Protein AF-K1TQB8-F1 (afdb_monomer_lite)

Structure (mmCIF, N/CA/C/O backbone):
data_AF-K1TQB8-F1
#
_entry.id   AF-K1TQB8-F1
#
loop_
_atom_site.group_PDB
_atom_site.id
_atom_site.type_symbol
_atom_site.label_atom_id
_atom_site.label_alt_id
_atom_site.label_comp_id
_atom_site.label_asym_id
_atom_site.label_entity_id
_atom_site.label_seq_id
_atom_site.pdbx_PDB_ins_code
_atom_site.Cartn_x
_atom_site.Cartn_y
_atom_site.Cartn_z
_atom_site.occupancy
_atom_site.B_iso_or_equiv
_atom_site.auth_seq_id
_atom_site.auth_comp_id
_atom_site.auth_asym_id
_atom_site.auth_atom_id
_atom_site.pdbx_PDB_model_num
ATOM 1 N N . MET A 1 1 ? 8.814 -21.598 4.822 1.00 45.66 1 MET A N 1
ATOM 2 C CA . MET A 1 1 ? 9.564 -20.696 3.920 1.00 45.66 1 MET A CA 1
ATOM 3 C C . MET A 1 1 ? 8.608 -19.949 2.978 1.00 45.66 1 MET A C 1
ATOM 5 O O . MET A 1 1 ? 8.695 -20.223 1.806 1.00 45.66 1 MET A O 1
ATOM 9 N N . TYR A 1 2 ? 7.699 -19.051 3.411 1.00 37.78 2 TYR A N 1
ATOM 10 C CA . TYR A 1 2 ? 6.885 -18.235 2.457 1.00 37.78 2 TYR A CA 1
ATOM 11 C C . TYR A 1 2 ? 6.290 -16.935 3.061 1.00 37.78 2 TYR A C 1
ATOM 13 O O . TYR A 1 2 ? 5.213 -16.511 2.657 1.00 37.78 2 TYR A O 1
ATOM 21 N N . LYS A 1 3 ? 6.923 -16.310 4.067 1.00 43.38 3 LYS A N 1
ATOM 22 C CA . LYS A 1 3 ? 6.232 -15.324 4.930 1.00 43.38 3 LYS A CA 1
ATOM 23 C C . LYS A 1 3 ? 6.393 -13.838 4.552 1.00 43.38 3 LYS A C 1
ATOM 25 O O . LYS A 1 3 ? 5.856 -13.014 5.268 1.00 43.38 3 LYS A O 1
ATOM 30 N N . LEU A 1 4 ? 7.090 -13.475 3.469 1.00 47.62 4 LEU A N 1
ATOM 31 C CA . LEU A 1 4 ? 7.276 -12.055 3.104 1.00 47.62 4 LEU A CA 1
ATOM 32 C C . LEU A 1 4 ? 7.134 -11.764 1.598 1.00 47.62 4 LEU A C 1
ATOM 34 O O . LEU A 1 4 ? 6.331 -10.912 1.238 1.00 47.62 4 LEU A O 1
ATOM 38 N N . ASP A 1 5 ? 7.767 -12.525 0.700 1.00 44.72 5 ASP A N 1
ATOM 39 C CA . ASP A 1 5 ? 7.691 -12.255 -0.756 1.00 44.72 5 ASP A CA 1
ATOM 40 C C . ASP A 1 5 ? 6.310 -12.455 -1.402 1.00 44.72 5 ASP A C 1
ATOM 42 O O . ASP A 1 5 ? 5.989 -11.856 -2.427 1.00 44.72 5 ASP A O 1
ATOM 46 N N . ARG A 1 6 ? 5.468 -13.320 -0.827 1.00 49.88 6 ARG A N 1
ATOM 47 C CA . ARG A 1 6 ? 4.079 -13.513 -1.290 1.00 49.88 6 ARG A CA 1
ATOM 48 C C . ARG A 1 6 ? 3.120 -12.506 -0.670 1.00 49.88 6 ARG A C 1
ATOM 50 O O . ARG A 1 6 ? 2.048 -12.286 -1.224 1.00 49.88 6 ARG A O 1
ATOM 57 N N . ILE A 1 7 ? 3.526 -11.905 0.447 1.00 49.44 7 ILE A N 1
ATOM 58 C CA . ILE A 1 7 ? 2.762 -10.874 1.123 1.00 49.44 7 ILE A CA 1
ATOM 59 C C . ILE A 1 7 ? 3.066 -9.518 0.495 1.00 49.44 7 ILE A C 1
ATOM 61 O O . ILE A 1 7 ? 2.119 -8.787 0.341 1.00 49.44 7 ILE A O 1
ATOM 65 N N . SER A 1 8 ? 4.273 -9.178 0.022 1.00 49.16 8 SER A N 1
ATOM 66 C CA . SER A 1 8 ? 4.549 -7.810 -0.481 1.00 49.16 8 SER A CA 1
ATOM 67 C C . SER A 1 8 ? 3.572 -7.316 -1.562 1.00 49.16 8 SER A C 1
ATOM 69 O O . SER A 1 8 ? 3.091 -6.191 -1.470 1.00 49.16 8 SER A O 1
ATOM 71 N N . ARG A 1 9 ? 3.176 -8.175 -2.518 1.00 56.47 9 ARG A N 1
ATOM 72 C CA . ARG A 1 9 ? 2.100 -7.861 -3.483 1.00 56.47 9 ARG A CA 1
ATOM 73 C C . ARG A 1 9 ? 0.734 -7.710 -2.811 1.00 56.47 9 ARG A C 1
ATOM 75 O O . ARG A 1 9 ? 0.043 -6.732 -3.048 1.00 56.47 9 ARG A O 1
ATOM 82 N N . SER A 1 10 ? 0.384 -8.652 -1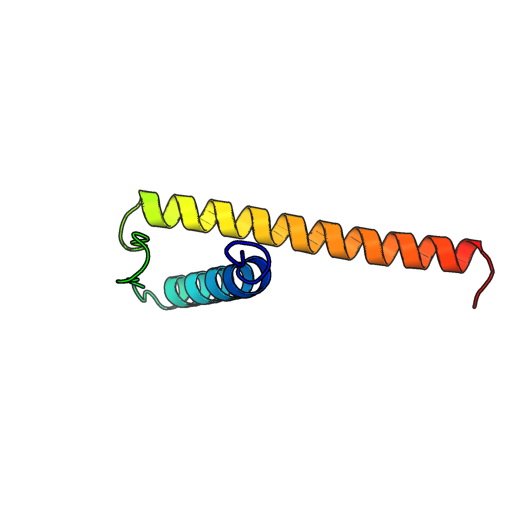.938 1.00 61.25 10 SER A N 1
ATOM 83 C CA . SER A 1 10 ? -0.880 -8.639 -1.199 1.00 61.25 10 SER A CA 1
ATOM 84 C C . SER A 1 10 ? -0.954 -7.548 -0.130 1.00 61.25 10 SER A C 1
ATOM 86 O O . SER A 1 10 ? -2.058 -7.183 0.223 1.00 61.25 10 SER A O 1
ATOM 88 N N . ILE A 1 11 ? 0.164 -7.066 0.417 1.00 64.31 11 ILE A N 1
ATOM 89 C CA . ILE A 1 11 ? 0.257 -6.034 1.454 1.00 64.31 11 ILE A CA 1
ATOM 90 C C . ILE A 1 11 ? 0.071 -4.673 0.820 1.00 64.31 11 ILE A C 1
ATOM 92 O O . ILE A 1 11 ? -0.545 -3.817 1.436 1.00 64.31 11 ILE A O 1
ATOM 96 N N . LEU A 1 12 ? 0.579 -4.491 -0.403 1.00 67.12 12 LEU A N 1
ATOM 97 C CA . LEU A 1 12 ? 0.302 -3.302 -1.190 1.00 67.12 12 LEU A CA 1
ATOM 98 C C . LEU A 1 12 ? -1.191 -3.233 -1.498 1.00 67.12 12 LEU A C 1
ATOM 100 O O . LEU A 1 12 ? -1.835 -2.258 -1.133 1.00 67.12 12 LEU A O 1
ATOM 104 N N . ASP A 1 13 ? -1.743 -4.311 -2.067 1.00 69.94 13 ASP A N 1
ATOM 105 C CA . ASP A 1 13 ? -3.180 -4.413 -2.340 1.00 69.94 13 ASP A CA 1
ATOM 106 C C . ASP A 1 13 ? -4.009 -4.268 -1.058 1.00 69.94 13 ASP A C 1
ATOM 108 O O . ASP A 1 13 ? -5.017 -3.571 -1.044 1.00 69.94 13 ASP A O 1
ATOM 112 N N . PHE A 1 14 ? -3.566 -4.869 0.046 1.00 70.69 14 PHE A N 1
ATOM 113 C CA . PHE A 1 14 ? -4.214 -4.754 1.347 1.00 70.69 14 PHE A CA 1
ATOM 114 C C . PHE A 1 14 ? -4.159 -3.323 1.878 1.00 70.69 14 PHE A C 1
ATOM 116 O O . PHE A 1 14 ? -5.182 -2.821 2.318 1.00 70.69 14 PHE A O 1
ATOM 123 N N . ALA A 1 15 ? -3.016 -2.641 1.797 1.00 70.50 15 ALA A N 1
ATOM 124 C CA . ALA A 1 15 ? -2.882 -1.246 2.201 1.00 70.50 15 ALA A CA 1
ATOM 125 C C . ALA A 1 15 ? -3.800 -0.340 1.369 1.00 70.50 15 ALA A C 1
ATOM 127 O O . ALA A 1 15 ? -4.493 0.494 1.939 1.00 70.50 15 ALA A O 1
ATOM 128 N N . THR A 1 16 ? -3.887 -0.564 0.053 1.00 72.75 16 THR A N 1
ATOM 129 C CA . THR A 1 16 ? -4.837 0.143 -0.821 1.00 72.75 16 THR A CA 1
ATOM 130 C C . THR A 1 16 ? -6.290 -0.161 -0.445 1.00 72.75 16 THR A C 1
ATOM 132 O O . THR A 1 16 ? -7.128 0.734 -0.432 1.00 72.75 16 THR A O 1
ATOM 135 N N . MET A 1 17 ? -6.604 -1.408 -0.086 1.00 73.75 17 MET A N 1
ATOM 136 C CA . MET A 1 17 ? -7.945 -1.807 0.355 1.00 73.75 17 MET A CA 1
ATOM 137 C C . MET A 1 17 ? -8.311 -1.192 1.715 1.00 73.75 17 MET A C 1
ATOM 139 O O . MET A 1 17 ? -9.456 -0.800 1.920 1.00 73.75 17 MET A O 1
ATOM 143 N N . MET A 1 18 ? -7.342 -1.067 2.627 1.00 71.50 18 MET A N 1
ATOM 144 C CA . MET A 1 18 ? -7.508 -0.386 3.913 1.00 71.50 18 MET A CA 1
ATOM 145 C C . MET A 1 18 ? -7.703 1.123 3.746 1.00 71.50 18 MET A C 1
ATOM 147 O O . MET A 1 18 ? -8.510 1.702 4.464 1.00 71.50 18 MET A O 1
ATOM 151 N N . GLU A 1 19 ? -7.001 1.754 2.802 1.00 71.94 19 GLU A N 1
ATOM 152 C CA . GLU A 1 19 ? -7.175 3.172 2.456 1.00 71.94 19 GLU A CA 1
ATOM 153 C C . GLU A 1 19 ? -8.595 3.428 1.927 1.00 71.94 19 GLU A C 1
ATOM 155 O O . GLU A 1 19 ? -9.274 4.352 2.370 1.00 71.94 19 GLU A O 1
ATOM 160 N N . LEU A 1 20 ? -9.092 2.518 1.082 1.00 75.44 20 LEU A N 1
ATOM 161 C CA . LEU A 1 20 ? 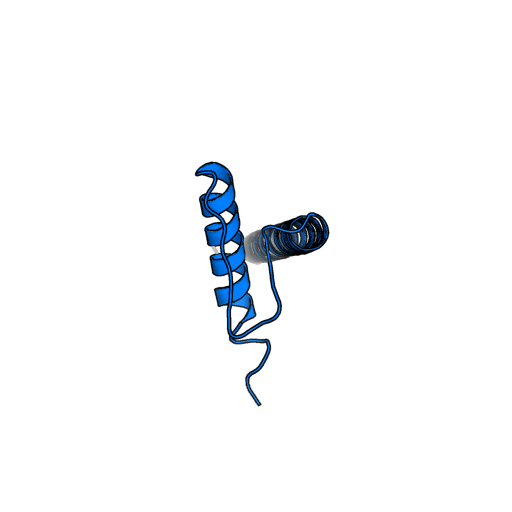-10.482 2.492 0.626 1.00 75.44 20 LEU A CA 1
ATOM 162 C C . LEU A 1 20 ? -11.453 2.369 1.806 1.00 75.44 20 LEU A C 1
ATOM 164 O O . LEU A 1 20 ? -12.389 3.149 1.924 1.00 75.44 20 LEU A O 1
ATOM 168 N N . PHE A 1 21 ? -11.230 1.427 2.721 1.00 75.38 21 PHE A N 1
ATOM 169 C CA . PHE A 1 21 ? -12.077 1.299 3.909 1.00 75.38 21 PHE A CA 1
ATOM 170 C C . PHE A 1 21 ? -12.064 2.555 4.777 1.00 75.38 21 PHE A C 1
ATOM 172 O O . PHE A 1 21 ? -13.114 2.946 5.275 1.00 75.38 21 PHE A O 1
ATOM 179 N N . GLN A 1 22 ? -10.926 3.237 4.885 1.00 71.19 22 GLN A N 1
ATOM 180 C CA . GLN A 1 22 ? -10.824 4.497 5.609 1.00 71.19 22 GLN A CA 1
ATOM 181 C C . GLN A 1 22 ? -11.605 5.636 4.929 1.00 71.19 22 GLN A C 1
ATOM 183 O O . GLN A 1 22 ? -12.208 6.449 5.624 1.00 71.19 22 GLN A O 1
ATOM 188 N N . GLU A 1 23 ? -11.647 5.678 3.593 1.00 76.56 23 GLU A N 1
ATOM 189 C CA . GLU A 1 23 ? -12.457 6.640 2.826 1.00 76.56 23 GLU A CA 1
ATOM 190 C C . GLU A 1 23 ? -13.968 6.419 3.022 1.00 76.56 23 GLU A C 1
ATOM 192 O O . GLU A 1 23 ? -14.739 7.378 3.061 1.00 76.56 23 GLU A O 1
ATOM 197 N N . TYR A 1 24 ? -14.388 5.164 3.207 1.00 79.12 24 TYR A N 1
ATOM 198 C CA . TYR A 1 24 ? -15.784 4.789 3.464 1.00 79.12 24 TYR A CA 1
ATOM 199 C C . TYR A 1 24 ? -16.144 4.688 4.960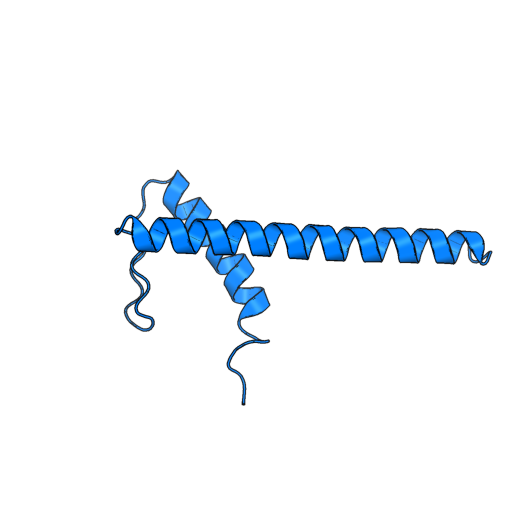 1.00 79.12 24 TYR A C 1
ATOM 201 O O . TYR A 1 24 ? -17.244 4.237 5.278 1.00 79.12 24 TYR A O 1
ATOM 209 N N . ASP A 1 25 ? -15.251 5.106 5.867 1.00 73.06 25 ASP A N 1
ATOM 210 C CA . ASP A 1 25 ? -15.421 5.034 7.332 1.00 73.06 25 ASP A CA 1
ATOM 211 C C . ASP A 1 25 ? -15.729 3.606 7.845 1.00 73.06 25 ASP A C 1
ATOM 213 O O . ASP A 1 25 ? -16.510 3.380 8.771 1.00 73.06 25 ASP A O 1
ATOM 217 N N . VAL A 1 26 ? -15.121 2.607 7.198 1.00 71.62 26 VAL A N 1
A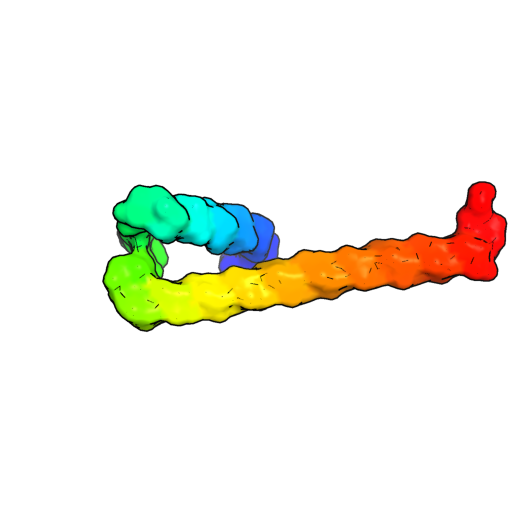TOM 218 C CA . VAL A 1 26 ? -15.244 1.181 7.515 1.00 71.62 26 VAL A CA 1
ATOM 219 C C . VAL A 1 26 ? -14.042 0.733 8.344 1.00 71.62 26 VAL A C 1
ATOM 221 O O . VAL A 1 26 ? -12.887 0.861 7.938 1.00 71.62 26 VAL A O 1
ATOM 224 N N . GLU A 1 27 ? -14.308 0.139 9.504 1.00 65.62 27 GLU A N 1
ATOM 225 C CA . GLU A 1 27 ? -13.269 -0.431 10.360 1.00 65.62 27 GLU A CA 1
ATOM 226 C C . GLU A 1 27 ? -12.921 -1.860 9.923 1.00 65.62 27 GLU A C 1
ATOM 228 O O . GLU A 1 27 ? -13.792 -2.725 9.801 1.00 65.62 27 GLU A O 1
ATOM 233 N N . PHE A 1 28 ? -11.631 -2.130 9.711 1.00 65.44 28 PHE A N 1
ATOM 234 C CA . PHE A 1 28 ? -11.142 -3.465 9.386 1.00 65.44 28 PHE A CA 1
ATOM 235 C C . PHE A 1 28 ? -10.481 -4.121 10.601 1.00 65.44 28 PHE A C 1
ATOM 237 O O . PHE A 1 28 ? -9.513 -3.610 11.164 1.00 65.44 28 PHE A O 1
ATOM 244 N N . VAL A 1 29 ? -10.972 -5.305 10.973 1.00 61.41 29 VAL A N 1
ATOM 245 C CA . VAL A 1 29 ? -10.436 -6.095 12.088 1.00 61.41 29 VAL A CA 1
ATOM 246 C C . VAL A 1 29 ? -9.954 -7.444 11.561 1.00 61.41 29 VAL A C 1
ATOM 248 O O . VAL A 1 29 ? -10.754 -8.283 11.146 1.00 61.41 29 VAL A O 1
ATOM 251 N N . SER A 1 30 ? -8.641 -7.682 11.601 1.00 56.75 30 SER A N 1
ATOM 252 C CA . SER A 1 30 ? -8.073 -9.004 11.313 1.00 56.75 30 SER A CA 1
ATOM 253 C C . SER A 1 30 ? -8.049 -9.852 12.584 1.00 56.75 30 SER A C 1
ATOM 255 O O . SER A 1 30 ? -7.425 -9.484 13.575 1.00 56.75 30 SER A O 1
ATOM 257 N N . SER A 1 31 ? -8.702 -11.018 12.573 1.00 50.38 31 SER A N 1
ATOM 258 C CA . SER A 1 31 ? -8.618 -11.977 13.690 1.00 50.38 31 SER A CA 1
ATOM 259 C C . SER A 1 31 ? -7.340 -12.829 13.674 1.00 50.38 31 SER A C 1
ATOM 261 O O . SER A 1 31 ? -7.062 -13.523 14.649 1.00 50.38 31 SER A O 1
ATOM 263 N N . THR A 1 32 ? -6.569 -12.824 12.580 1.00 50.56 32 THR A N 1
ATOM 264 C CA . THR A 1 32 ? -5.416 -13.730 12.395 1.00 50.56 32 THR A CA 1
ATOM 265 C C . THR A 1 32 ? -4.070 -13.038 12.609 1.00 50.56 32 THR A C 1
ATOM 267 O O . THR A 1 32 ? -3.116 -13.666 13.067 1.00 50.56 32 THR A O 1
ATOM 270 N N . GLU A 1 33 ? -3.992 -11.737 12.344 1.00 55.53 33 GLU A N 1
ATOM 271 C CA . GLU A 1 33 ? -2.838 -10.898 12.664 1.00 55.53 33 GLU A CA 1
ATOM 272 C C . GLU A 1 33 ? -3.315 -9.804 13.615 1.00 55.53 33 GLU A C 1
ATOM 274 O O . GLU A 1 33 ? -4.386 -9.252 13.405 1.00 55.53 33 GLU A O 1
ATOM 279 N N . LYS A 1 34 ? -2.560 -9.500 14.680 1.00 52.88 34 LYS A N 1
ATOM 280 C CA . LYS A 1 34 ? -2.897 -8.455 15.668 1.00 52.88 34 LYS A CA 1
ATOM 281 C C . LYS A 1 34 ? -2.777 -7.042 15.065 1.00 52.88 34 LYS A C 1
ATOM 283 O O . LYS A 1 34 ? -1.997 -6.225 15.546 1.00 52.88 34 LYS A O 1
ATOM 288 N N . PHE A 1 35 ? -3.502 -6.782 13.989 1.00 61.09 35 PHE A N 1
ATOM 289 C CA . PHE A 1 35 ? -3.600 -5.503 13.313 1.00 61.09 35 PHE A CA 1
ATOM 290 C C . PHE A 1 35 ? -5.023 -4.997 13.496 1.00 61.09 35 PHE A C 1
ATOM 292 O O . PHE A 1 35 ? -5.967 -5.512 12.901 1.00 61.09 35 PHE A O 1
ATOM 299 N N . ASP A 1 36 ? -5.147 -4.007 14.372 1.00 63.25 36 ASP A N 1
ATOM 300 C CA . ASP A 1 36 ? -6.398 -3.334 14.683 1.00 63.25 36 ASP A CA 1
ATOM 301 C C . ASP A 1 36 ? -6.317 -1.886 14.193 1.00 63.25 36 ASP A C 1
ATOM 303 O O . ASP A 1 36 ? -5.631 -1.048 14.794 1.00 63.25 36 ASP A O 1
ATOM 307 N N . THR A 1 37 ? -6.998 -1.600 13.081 1.00 65.19 37 THR A N 1
ATOM 308 C CA . THR A 1 37 ? -7.010 -0.278 12.442 1.00 65.19 37 THR A CA 1
ATOM 309 C C . THR A 1 37 ? -7.964 0.706 13.132 1.00 65.19 37 THR A C 1
ATOM 311 O O . THR A 1 37 ? -7.943 1.896 12.809 1.00 65.19 37 THR A O 1
ATOM 314 N N . SER A 1 38 ? -8.747 0.261 14.124 1.00 65.75 38 SER A N 1
ATOM 315 C CA . SER A 1 38 ? -9.573 1.146 14.963 1.00 65.75 38 SER A CA 1
ATOM 316 C C . SER A 1 38 ? -8.721 1.958 15.952 1.00 65.75 38 SER A C 1
ATOM 318 O O . SER A 1 38 ? -9.096 3.053 16.385 1.00 65.75 38 SER A O 1
ATOM 320 N N . THR A 1 39 ? -7.504 1.487 16.251 1.00 75.12 39 THR A N 1
ATOM 321 C CA . THR A 1 39 ? -6.583 2.172 17.164 1.00 75.12 39 THR A CA 1
ATOM 322 C C . THR A 1 39 ? -5.740 3.240 16.446 1.00 75.12 39 THR A C 1
ATOM 324 O O . THR A 1 39 ? -5.302 3.031 15.311 1.00 75.12 39 THR A O 1
ATOM 327 N N . PRO A 1 40 ? -5.414 4.375 17.100 1.00 73.44 40 PRO A N 1
ATOM 328 C CA . PRO A 1 40 ? -4.511 5.383 16.533 1.00 73.44 40 PRO A CA 1
ATOM 329 C C . PRO A 1 40 ? -3.143 4.814 16.129 1.00 73.44 40 PRO A C 1
ATOM 331 O O . PRO A 1 40 ? -2.571 5.225 15.123 1.00 73.44 40 PRO A O 1
ATOM 334 N N . MET A 1 41 ? -2.639 3.837 16.891 1.00 75.19 41 MET A N 1
ATOM 335 C CA . MET A 1 41 ? -1.376 3.154 16.608 1.00 75.19 41 MET A CA 1
ATOM 336 C C . MET A 1 41 ? -1.472 2.266 15.360 1.00 75.19 41 MET A C 1
ATOM 338 O O . MET A 1 41 ? -0.560 2.269 14.534 1.00 75.19 41 MET A O 1
ATOM 342 N N . GLY A 1 42 ? -2.584 1.543 15.191 1.00 73.62 42 GLY A N 1
ATOM 343 C CA . GLY A 1 42 ? -2.846 0.744 13.996 1.00 73.62 42 GLY A CA 1
ATOM 344 C C . GLY A 1 42 ? -2.945 1.598 12.737 1.00 73.62 42 GLY A C 1
ATOM 345 O O . GLY A 1 42 ? -2.304 1.274 11.740 1.00 73.62 42 GLY A O 1
ATOM 346 N N . ARG A 1 43 ? -3.643 2.742 12.805 1.00 75.50 43 ARG A N 1
ATOM 347 C CA . ARG A 1 43 ? -3.693 3.719 11.699 1.00 75.50 43 ARG A CA 1
ATOM 348 C C . ARG A 1 43 ? -2.318 4.291 11.355 1.00 75.50 43 ARG A C 1
ATOM 350 O O . ARG A 1 43 ? -1.975 4.388 10.182 1.00 75.50 43 ARG A O 1
ATOM 357 N N . ALA A 1 44 ? -1.508 4.635 12.359 1.00 79.19 44 ALA A N 1
ATOM 358 C CA . ALA A 1 44 ? -0.156 5.148 12.133 1.00 79.19 44 ALA A CA 1
ATOM 359 C C . ALA A 1 44 ? 0.748 4.114 11.439 1.00 79.19 44 ALA A C 1
ATOM 361 O O . ALA A 1 44 ? 1.459 4.452 10.495 1.00 79.19 44 ALA A O 1
ATOM 362 N N . MET A 1 45 ? 0.684 2.849 11.867 1.00 76.25 45 MET A N 1
ATOM 363 C CA . MET A 1 45 ? 1.414 1.750 11.228 1.00 76.25 45 MET A CA 1
ATOM 364 C C . MET A 1 45 ? 0.980 1.565 9.766 1.00 76.25 45 MET A C 1
ATOM 366 O O . MET A 1 45 ? 1.825 1.388 8.892 1.00 76.25 45 MET A O 1
ATOM 370 N N . LEU A 1 46 ? -0.324 1.664 9.495 1.00 74.38 46 LEU A N 1
ATOM 371 C CA . LEU A 1 46 ? -0.892 1.568 8.149 1.00 74.38 46 LEU A CA 1
ATOM 372 C C . LEU A 1 46 ? -0.383 2.682 7.232 1.00 74.38 46 LEU A C 1
ATOM 374 O O . LEU A 1 46 ? 0.109 2.399 6.144 1.00 74.38 46 LEU A O 1
ATOM 378 N N . ASN A 1 47 ? -0.402 3.928 7.708 1.00 76.50 47 ASN A N 1
ATOM 379 C CA . ASN A 1 47 ? 0.125 5.070 6.961 1.00 76.50 47 ASN A CA 1
ATOM 380 C C . ASN A 1 47 ? 1.613 4.901 6.631 1.00 76.50 47 ASN A C 1
ATOM 382 O O . ASN A 1 47 ? 2.039 5.209 5.521 1.00 76.50 47 ASN A O 1
ATOM 386 N N . ILE A 1 48 ? 2.409 4.365 7.560 1.00 81.19 48 ILE A N 1
ATOM 387 C CA . ILE A 1 48 ? 3.820 4.055 7.301 1.00 81.19 48 ILE A CA 1
ATOM 388 C C . ILE A 1 48 ? 3.941 2.996 6.195 1.00 81.19 48 ILE A C 1
ATOM 390 O O . ILE A 1 48 ? 4.732 3.169 5.268 1.00 81.19 48 ILE A O 1
ATOM 394 N N . CYS A 1 49 ? 3.140 1.927 6.245 1.00 75.12 49 CYS A N 1
ATOM 395 C CA . CYS A 1 49 ? 3.110 0.910 5.192 1.00 75.12 49 CYS A CA 1
ATOM 396 C C . CYS A 1 49 ? 2.721 1.490 3.822 1.00 75.12 49 CYS A C 1
ATOM 398 O O . CYS A 1 49 ? 3.351 1.138 2.827 1.00 75.12 49 CYS A O 1
ATOM 400 N N . ILE A 1 50 ? 1.745 2.402 3.770 1.00 75.38 50 ILE A N 1
ATOM 401 C CA . ILE A 1 50 ? 1.324 3.090 2.537 1.00 75.38 50 ILE A CA 1
ATOM 402 C C . ILE A 1 50 ? 2.473 3.924 1.957 1.00 75.38 50 ILE A C 1
ATOM 404 O O . ILE A 1 50 ? 2.768 3.827 0.765 1.00 75.38 50 ILE A O 1
ATOM 408 N N . VAL A 1 51 ? 3.178 4.686 2.797 1.00 82.00 51 VAL A N 1
ATOM 409 C CA . VAL A 1 51 ? 4.345 5.473 2.363 1.00 82.00 51 VAL A CA 1
ATOM 410 C C . VAL A 1 51 ? 5.427 4.565 1.772 1.00 82.00 51 VAL A C 1
ATOM 412 O O . VAL A 1 51 ? 5.971 4.858 0.707 1.00 82.00 51 VAL A O 1
ATOM 415 N N . PHE A 1 52 ? 5.717 3.429 2.411 1.00 78.12 52 PHE A N 1
ATOM 416 C CA . PHE A 1 52 ? 6.678 2.463 1.870 1.00 78.12 52 PHE A CA 1
ATOM 417 C C . PHE A 1 52 ? 6.214 1.844 0.546 1.00 78.12 52 PHE A C 1
ATOM 419 O O . PHE A 1 52 ? 7.018 1.713 -0.377 1.00 78.12 52 PHE A O 1
ATOM 426 N N . ALA A 1 53 ? 4.927 1.519 0.426 1.00 73.25 53 ALA A N 1
ATOM 427 C CA . ALA A 1 53 ? 4.339 1.016 -0.809 1.00 73.25 53 ALA A CA 1
ATOM 428 C C . ALA A 1 53 ? 4.467 2.014 -1.972 1.00 73.25 53 ALA A C 1
ATOM 430 O O . ALA A 1 53 ? 4.838 1.631 -3.087 1.00 73.25 53 ALA A O 1
ATOM 431 N N . GLN A 1 54 ? 4.204 3.300 -1.721 1.00 78.19 54 GLN A N 1
ATOM 432 C CA . GLN A 1 54 ? 4.409 4.357 -2.713 1.00 78.19 54 GLN A CA 1
ATOM 433 C C . GLN A 1 54 ? 5.879 4.477 -3.121 1.00 78.19 54 GLN A C 1
ATOM 435 O O . GLN A 1 54 ? 6.177 4.486 -4.316 1.00 78.19 54 GLN A O 1
ATOM 440 N N . LEU A 1 55 ? 6.804 4.485 -2.156 1.00 85.00 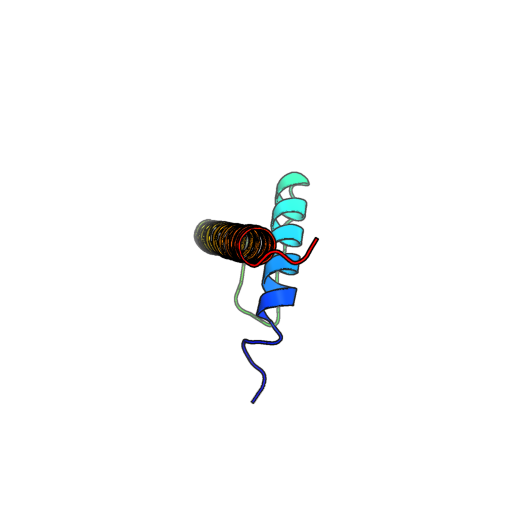55 LEU A N 1
ATOM 441 C CA . LEU A 1 55 ? 8.243 4.556 -2.433 1.00 85.00 55 LEU A CA 1
ATOM 442 C C . LEU A 1 55 ? 8.732 3.387 -3.299 1.00 85.00 55 LEU A C 1
ATOM 444 O O . LEU A 1 55 ? 9.530 3.578 -4.224 1.00 85.00 55 LEU A O 1
ATOM 448 N N . GLU A 1 56 ? 8.254 2.171 -3.031 1.00 79.75 56 GLU A N 1
ATOM 449 C CA . GLU A 1 56 ? 8.592 0.996 -3.834 1.00 79.75 56 GLU A CA 1
ATOM 450 C C . GLU A 1 56 ? 8.055 1.132 -5.268 1.00 79.75 56 GLU A C 1
ATOM 452 O O . GLU A 1 56 ? 8.794 0.901 -6.232 1.00 79.75 56 GLU A O 1
ATOM 457 N N . ARG A 1 57 ? 6.811 1.603 -5.427 1.00 82.12 57 ARG A N 1
ATOM 458 C CA . ARG A 1 57 ? 6.201 1.867 -6.738 1.00 82.12 57 ARG A CA 1
ATOM 459 C C . ARG A 1 57 ? 6.976 2.917 -7.537 1.00 82.12 57 ARG A C 1
ATOM 461 O O . ARG A 1 57 ? 7.268 2.685 -8.712 1.00 82.12 57 ARG A O 1
ATOM 468 N N . GLU A 1 58 ? 7.348 4.032 -6.917 1.00 86.62 58 GLU A N 1
ATOM 469 C CA . GLU A 1 58 ? 8.155 5.081 -7.554 1.00 86.62 58 GLU A CA 1
ATOM 470 C C . GLU A 1 58 ? 9.546 4.571 -7.950 1.00 86.62 58 GLU A C 1
ATOM 472 O O . GLU A 1 58 ? 10.049 4.873 -9.036 1.00 86.62 58 GLU A O 1
ATOM 477 N N . THR A 1 59 ? 10.162 3.743 -7.103 1.00 86.44 59 THR A N 1
ATOM 478 C CA . THR A 1 59 ? 11.473 3.141 -7.380 1.00 86.44 59 THR A CA 1
ATOM 479 C C . THR A 1 59 ? 11.410 2.194 -8.577 1.00 86.44 59 THR A C 1
ATOM 481 O O . THR A 1 59 ? 12.292 2.225 -9.442 1.00 86.44 59 THR A O 1
ATOM 484 N N . ILE A 1 60 ? 10.361 1.370 -8.665 1.00 82.50 60 ILE A N 1
ATOM 485 C CA . ILE A 1 60 ? 10.125 0.490 -9.816 1.00 82.50 60 ILE A CA 1
ATOM 486 C C . ILE A 1 60 ? 9.918 1.323 -11.085 1.00 82.50 60 ILE A C 1
ATOM 488 O O . ILE A 1 60 ? 10.551 1.036 -12.102 1.00 82.50 60 ILE A O 1
ATOM 492 N N . GLN A 1 61 ? 9.098 2.378 -11.029 1.00 85.50 61 GLN A N 1
ATOM 493 C CA . GLN A 1 61 ? 8.883 3.271 -12.172 1.00 85.50 61 GLN A CA 1
ATOM 494 C C . GLN A 1 61 ? 10.187 3.912 -12.654 1.00 85.50 61 GLN A C 1
ATOM 496 O O . GLN A 1 61 ? 10.481 3.860 -13.848 1.00 85.50 61 GLN A O 1
ATOM 501 N N . LYS A 1 62 ? 11.010 4.440 -11.739 1.00 88.25 62 LYS A N 1
ATOM 502 C CA . LYS A 1 62 ? 12.331 4.989 -12.084 1.00 88.25 62 LYS A CA 1
ATOM 503 C C . LYS A 1 62 ? 13.211 3.968 -12.795 1.00 88.25 62 LYS A C 1
ATOM 50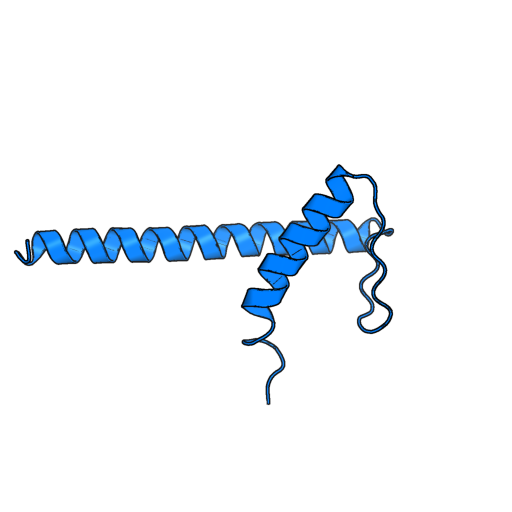5 O O . LYS A 1 62 ? 13.760 4.276 -13.846 1.00 88.25 62 LYS A O 1
ATOM 510 N N . ARG A 1 63 ? 13.291 2.735 -12.281 1.00 86.94 63 ARG A N 1
ATOM 511 C CA . ARG A 1 63 ? 14.092 1.668 -12.907 1.00 86.94 63 ARG A CA 1
ATOM 512 C C . ARG A 1 63 ? 13.637 1.344 -14.328 1.00 86.94 63 ARG A C 1
ATOM 514 O O . ARG A 1 63 ? 14.480 1.104 -15.188 1.00 86.94 63 ARG A O 1
ATOM 521 N N . VAL A 1 64 ? 12.328 1.326 -14.580 1.00 86.81 64 VAL A N 1
ATOM 522 C CA . VAL A 1 64 ? 11.780 1.079 -15.924 1.00 86.81 64 VAL A CA 1
ATOM 523 C C . VAL A 1 64 ? 12.148 2.219 -16.874 1.00 86.81 64 VAL A C 1
ATOM 525 O O . VAL A 1 64 ? 12.606 1.955 -17.987 1.00 86.81 64 VAL A O 1
ATOM 528 N N . THR A 1 65 ? 12.017 3.469 -16.428 1.00 85.25 65 THR A N 1
ATOM 529 C CA . THR A 1 65 ? 12.393 4.654 -17.213 1.00 85.25 65 THR A CA 1
ATOM 530 C C . THR A 1 65 ? 13.890 4.681 -17.522 1.00 85.25 65 THR A C 1
ATOM 532 O O . THR A 1 65 ? 14.270 4.868 -18.677 1.00 85.25 65 THR A O 1
ATOM 535 N N . ASP A 1 66 ? 14.743 4.415 -16.531 1.00 88.81 66 ASP A N 1
ATOM 536 C CA . ASP A 1 66 ? 16.198 4.360 -16.714 1.00 88.81 66 ASP A CA 1
ATOM 537 C C . ASP A 1 66 ? 16.604 3.232 -17.671 1.00 88.81 66 ASP A C 1
ATOM 539 O O . ASP A 1 66 ? 17.459 3.418 -18.542 1.00 88.81 66 ASP A O 1
ATOM 543 N N . ALA A 1 67 ? 15.962 2.064 -17.563 1.00 85.75 67 ALA A N 1
ATOM 544 C CA . ALA A 1 67 ? 16.180 0.958 -18.488 1.00 85.75 67 ALA A CA 1
ATOM 545 C C . ALA A 1 67 ? 15.766 1.331 -19.919 1.00 85.75 67 ALA A C 1
ATOM 547 O O . ALA A 1 67 ? 16.493 1.022 -20.863 1.00 85.75 67 ALA A O 1
ATOM 548 N N . TYR A 1 68 ? 14.633 2.017 -20.091 1.00 84.81 68 TYR A N 1
ATOM 549 C CA . TYR A 1 68 ? 14.178 2.499 -21.395 1.00 84.81 68 TYR A CA 1
ATOM 550 C C . TYR A 1 68 ? 15.166 3.509 -21.996 1.00 84.81 68 TYR A C 1
ATOM 552 O O . TYR A 1 68 ? 15.614 3.335 -23.129 1.00 84.81 68 TYR A O 1
ATOM 560 N N . TYR A 1 69 ? 15.599 4.495 -21.208 1.00 85.38 69 TYR A N 1
ATOM 561 C CA . TYR A 1 69 ? 16.584 5.490 -21.631 1.00 85.38 69 TYR A CA 1
ATOM 562 C C . TYR A 1 69 ? 17.926 4.848 -22.018 1.00 85.38 69 TYR A C 1
ATOM 564 O O . TYR A 1 69 ? 18.495 5.154 -23.067 1.00 85.38 69 TYR A O 1
ATOM 572 N N . SER A 1 70 ? 18.399 3.877 -21.228 1.00 84.75 70 SER A N 1
ATOM 573 C CA . SER A 1 70 ? 19.606 3.104 -21.541 1.00 84.75 70 SER A CA 1
ATOM 574 C C . SER A 1 70 ? 19.478 2.311 -22.849 1.00 84.75 70 SER A C 1
ATOM 576 O O . SER A 1 70 ? 20.455 2.189 -23.589 1.00 84.75 70 SER A O 1
ATOM 578 N N . ARG A 1 71 ? 18.285 1.788 -23.168 1.00 80.12 71 ARG A N 1
ATOM 579 C CA . ARG A 1 71 ? 18.025 1.070 -24.429 1.00 80.12 71 ARG A CA 1
ATOM 580 C C . ARG A 1 71 ? 18.037 2.005 -25.636 1.00 80.12 71 ARG A C 1
ATOM 582 O O . ARG A 1 71 ? 18.673 1.657 -26.630 1.00 80.12 71 ARG A O 1
ATOM 589 N N . CYS A 1 72 ? 17.440 3.193 -25.523 1.00 78.75 72 CYS A N 1
ATOM 590 C CA . CYS A 1 72 ? 17.504 4.219 -26.568 1.00 78.75 72 CYS A CA 1
ATOM 591 C C . CYS A 1 72 ? 18.949 4.669 -26.835 1.00 78.75 72 CYS A C 1
ATOM 593 O O . CYS A 1 72 ? 19.363 4.754 -27.988 1.00 78.75 72 CYS A O 1
ATOM 595 N N . LEU A 1 73 ? 19.751 4.878 -25.783 1.00 76.44 73 LEU A N 1
ATOM 596 C CA . LEU A 1 73 ? 21.171 5.232 -25.922 1.00 76.44 73 LEU A CA 1
ATOM 597 C C . LEU A 1 73 ? 22.016 4.129 -26.577 1.00 76.44 73 LEU A C 1
ATOM 599 O O . LEU A 1 73 ? 23.033 4.423 -27.197 1.00 76.44 73 LEU A O 1
ATOM 603 N N . LYS A 1 74 ? 21.605 2.862 -26.451 1.00 79.00 74 LYS A N 1
ATOM 604 C CA . LYS A 1 74 ? 22.278 1.713 -27.077 1.00 79.00 74 LYS A CA 1
ATOM 605 C C . LYS A 1 74 ? 21.849 1.461 -28.531 1.00 79.00 74 LYS A C 1
ATOM 607 O O . LYS A 1 74 ? 22.338 0.508 -29.126 1.00 79.00 74 LYS A O 1
ATOM 612 N N . GLY A 1 75 ? 20.984 2.302 -29.106 1.00 64.19 75 GLY A N 1
ATOM 613 C CA . GLY A 1 75 ? 20.624 2.255 -30.529 1.00 64.19 75 GLY A CA 1
ATOM 614 C C . GLY A 1 75 ? 19.613 1.171 -30.913 1.00 64.19 75 GLY A C 1
ATOM 615 O O . GLY A 1 75 ? 19.470 0.877 -32.096 1.00 64.19 75 GLY A O 1
ATOM 616 N N . PHE A 1 76 ? 18.913 0.577 -29.942 1.00 62.16 76 PHE A N 1
ATOM 617 C CA . PHE A 1 76 ? 17.809 -0.344 -30.217 1.00 62.16 76 PHE A CA 1
ATOM 618 C C . PHE A 1 76 ? 16.496 0.446 -30.255 1.00 62.16 76 PHE A C 1
ATOM 620 O O . PHE A 1 76 ? 15.869 0.648 -29.212 1.00 62.16 76 PHE A O 1
ATOM 627 N N . THR A 1 77 ? 16.127 0.902 -31.452 1.00 54.59 77 THR A N 1
ATOM 628 C CA . THR A 1 77 ? 14.804 1.452 -31.787 1.00 54.59 77 THR A CA 1
ATOM 629 C C . THR A 1 77 ? 14.058 0.451 -32.653 1.00 54.59 77 THR A C 1
ATOM 631 O O . THR A 1 77 ? 14.719 -0.162 -33.522 1.00 54.59 77 THR A O 1
#

Organism: NCBI:txid408170

pLDDT: mean 70.6, std 12.58, range [37.78, 88.81]

Sequence (77 aa):
MYKLDRISRSILDFATMMELFQEYDVEFVSSTEKFDTSTPMGRAMLNICIVFAQLERETIQKRVTDAYYSRCLKGFT

Secondary structure (DSSP, 8-state):
--SSHHHHHHHHHHHHHHHHHHHTTPPPB-SSS--BTTSHHHHHHHHHHHHHHHHHHHHHHHHHHHHHHHHHHTT--

InterPro domains:
  IPR006119 Resolvase, N-terminal catalytic domain [PF00239] (1-68)
  IPR006119 Resolvase, N-terminal catalytic domain [PS51736] (1-75)
  IPR036162 Resolvase-like, N-terminal catalytic domain superfamily [G3DSA:3.40.50.1390] (1-77)
  IPR036162 Resolvase-like, N-terminal catalytic domain superfamily [SSF53041] (2-76)
  IPR050639 Site-specific recombinase resolvase [PTHR30461] (2-75)

Radius of gyration: 17.43 Å; chains: 1; bounding box: 38×27×49 Å

Foldseek 3Di:
DDPPPVCLVVLLVVLVVVVVCVVVVHWDDDPPDRQGCVDPVSVVVSVVSNVVSVVVVVVVVVVVVVVVVVCVVVVPD